Protein AF-A0A2E2NAM2-F1 (afdb_monomer_lite)

Foldseek 3Di:
DDDDDDDDDDDDDDDDDDPPPPPPPPPPPPVCPPPDFPDKDWWKWFWADDADDPDPRQWTKTQTAFDQCAAFPVRHFDADPVRRTGDAGDIDTQNAEDPPEDPVPDDGGFMKTWMKTWDADPVRDIHIYIDDIDTDDPPDDGPNDDPDPPPPPDD

Sequence (155 aa):
MRRFIAMLSFVPLALCVGCEEPAVAVDPASDDAFGEADQAYTVRGRLVQLPTSGGASRSLKIHHEHIPAFVGSDGEVHRNANGVLGMLSMQMAFPLVDPDVDLSTYEVGDKVRFTFEVRWREDGAAEWRVTAMEPLDADVELDFGAPAPAVTPEP

pLDDT: mean 83.38, std 17.99, range [43.53, 98.75]

Secondary structure (DSSP, 8-state):
---------------------------GGGSGGG---SEEEEEEEEEEE---TTSS--SEEEEEPPBTT-B-TTSSBPB-TTS-BSB-SEEEEE-EE-TTS-GGG--TT-EEEEEEEEEE-TTS-EEEEEEEEEE--TT------SPPPP-PPP-

Radius of gyration: 26.39 Å; chains: 1; bounding box: 94×64×33 Å

Structure (mmCIF, N/CA/C/O backbone):
data_AF-A0A2E2NAM2-F1
#
_entry.id   AF-A0A2E2NAM2-F1
#
loop_
_atom_site.group_PDB
_atom_site.id
_atom_site.type_symbol
_atom_site.label_atom_id
_atom_site.label_alt_id
_atom_site.label_comp_id
_atom_site.label_asym_id
_atom_site.label_entity_id
_atom_site.label_seq_id
_atom_site.pdbx_PDB_ins_code
_atom_site.Cartn_x
_atom_site.Cartn_y
_atom_site.Cartn_z
_atom_site.occupancy
_atom_site.B_iso_or_equiv
_atom_site.auth_seq_id
_atom_site.auth_comp_id
_atom_site.auth_asym_id
_atom_site.auth_atom_id
_atom_site.pdbx_PDB_model_num
ATOM 1 N N . MET A 1 1 ? -61.897 -45.599 -7.601 1.00 43.53 1 MET A N 1
ATOM 2 C CA . MET A 1 1 ? -61.901 -45.552 -9.082 1.00 43.53 1 MET A CA 1
ATOM 3 C C . MET A 1 1 ? -62.554 -44.253 -9.534 1.00 43.53 1 MET A C 1
ATOM 5 O O . MET A 1 1 ? -63.710 -44.089 -9.195 1.00 43.53 1 MET A O 1
ATOM 9 N N . ARG A 1 2 ? -61.817 -43.403 -10.280 1.00 53.72 2 ARG A N 1
ATOM 10 C CA . ARG A 1 2 ? -62.255 -42.299 -11.182 1.00 53.72 2 ARG A CA 1
ATOM 11 C C . ARG A 1 2 ? -63.252 -41.267 -10.589 1.00 53.72 2 ARG A C 1
ATOM 13 O O . ARG A 1 2 ? -64.317 -41.619 -10.119 1.00 53.72 2 ARG A O 1
ATOM 20 N N . ARG A 1 3 ? -63.017 -39.957 -10.694 1.00 53.34 3 ARG A N 1
ATOM 21 C CA . ARG A 1 3 ? -63.025 -39.205 -11.962 1.00 53.34 3 ARG A CA 1
ATOM 22 C C . ARG A 1 3 ? -62.324 -37.843 -11.829 1.00 53.34 3 ARG A C 1
ATOM 24 O O . ARG A 1 3 ? -62.499 -37.143 -10.841 1.00 53.34 3 ARG A O 1
ATOM 31 N N . PHE A 1 4 ? -61.588 -37.511 -12.888 1.00 47.91 4 PHE A N 1
ATOM 32 C CA . PHE A 1 4 ? -61.108 -36.186 -13.284 1.00 47.91 4 PHE A CA 1
ATOM 33 C C . PHE A 1 4 ? -62.270 -35.202 -13.497 1.00 47.91 4 PHE A C 1
ATOM 35 O O . PHE A 1 4 ? -63.234 -35.570 -14.169 1.00 47.91 4 PHE A O 1
ATOM 42 N N . ILE A 1 5 ? -62.119 -33.951 -13.050 1.00 60.28 5 ILE A N 1
ATOM 43 C CA . ILE A 1 5 ? -62.783 -32.777 -13.640 1.00 60.28 5 ILE A CA 1
ATOM 44 C C . ILE A 1 5 ? -61.744 -31.653 -13.731 1.00 60.28 5 ILE A C 1
ATOM 46 O O . ILE A 1 5 ? -61.184 -31.225 -12.726 1.00 60.28 5 ILE A O 1
ATOM 50 N N . ALA A 1 6 ? -61.472 -31.229 -14.963 1.00 56.31 6 ALA A N 1
ATOM 51 C CA . ALA A 1 6 ? -60.701 -30.043 -15.298 1.00 56.31 6 ALA A CA 1
ATOM 52 C C . ALA A 1 6 ? -61.565 -28.789 -15.095 1.00 56.31 6 ALA A C 1
ATOM 54 O O . ALA A 1 6 ? -62.731 -28.782 -15.488 1.00 56.31 6 ALA A O 1
ATOM 55 N N . MET A 1 7 ? -60.983 -27.718 -14.557 1.00 59.62 7 MET A N 1
ATOM 56 C CA . MET A 1 7 ? -61.554 -26.375 -14.644 1.00 59.62 7 MET A CA 1
ATOM 57 C C . MET A 1 7 ? -60.483 -25.403 -15.132 1.00 59.62 7 MET A C 1
ATOM 59 O O . MET A 1 7 ? -59.596 -24.984 -14.397 1.00 59.62 7 MET A O 1
ATOM 63 N N . LEU A 1 8 ? -60.596 -25.081 -16.419 1.00 57.78 8 LEU A N 1
ATOM 64 C CA . LEU A 1 8 ? -60.195 -23.807 -16.998 1.00 57.78 8 LEU A CA 1
ATOM 65 C C . LEU A 1 8 ? -61.130 -22.734 -16.423 1.00 57.78 8 LEU A C 1
ATOM 67 O O . LEU A 1 8 ? -62.343 -22.923 -16.521 1.00 57.78 8 LEU A O 1
ATOM 71 N N . SER A 1 9 ? -60.616 -21.609 -15.922 1.00 57.34 9 SER A N 1
ATOM 72 C CA . SER A 1 9 ? -61.241 -20.297 -16.161 1.00 57.34 9 SER A CA 1
ATOM 73 C C . SER A 1 9 ? -60.464 -19.124 -15.567 1.00 57.34 9 SER A C 1
ATOM 75 O O . SER A 1 9 ? -60.279 -19.020 -14.362 1.00 57.34 9 SER A O 1
ATOM 77 N N . PHE A 1 10 ? -60.116 -18.233 -16.494 1.00 52.41 10 PHE A N 1
ATOM 78 C CA . PHE A 1 10 ? -60.370 -16.793 -16.480 1.00 52.41 10 PHE A CA 1
ATOM 79 C C . PHE A 1 10 ? -59.685 -15.899 -15.432 1.00 52.41 10 PHE A C 1
ATOM 81 O O . PHE A 1 10 ? -60.067 -15.805 -14.271 1.00 52.41 10 PHE A O 1
ATOM 88 N N . VAL A 1 11 ? -58.715 -15.151 -15.959 1.00 50.31 11 VAL A N 1
ATOM 89 C CA . VAL A 1 11 ? -58.058 -13.963 -15.405 1.00 50.31 11 VAL A CA 1
ATOM 90 C C . VAL A 1 11 ? -59.041 -12.785 -15.331 1.00 50.31 11 VAL A C 1
ATOM 92 O O . VAL A 1 11 ? -59.768 -12.554 -16.299 1.00 50.31 11 VAL A O 1
ATOM 95 N N . PRO A 1 12 ? -58.969 -11.950 -14.280 1.00 55.78 12 PRO A N 1
ATOM 96 C CA . PRO A 1 12 ? -59.242 -10.530 -14.413 1.00 55.78 12 PRO A CA 1
ATOM 97 C C . PRO A 1 12 ? -57.988 -9.700 -14.110 1.00 55.78 12 PRO A C 1
ATOM 99 O O . PRO A 1 12 ? -57.354 -9.809 -13.063 1.00 55.78 12 PRO A O 1
ATOM 102 N N . LEU A 1 13 ? -57.664 -8.865 -15.091 1.00 61.84 13 LEU A N 1
ATOM 103 C CA . LEU A 1 13 ? -56.673 -7.803 -15.080 1.00 61.84 13 LEU A CA 1
ATOM 104 C C . LEU A 1 13 ? -57.209 -6.650 -14.209 1.00 61.84 13 LEU A C 1
ATOM 106 O O . LEU A 1 13 ? -58.259 -6.093 -14.529 1.00 61.84 13 LEU A O 1
ATOM 110 N N . ALA A 1 14 ? -56.520 -6.294 -13.123 1.00 65.12 14 ALA A N 1
ATOM 111 C CA . ALA A 1 14 ? -56.852 -5.130 -12.299 1.00 65.12 14 ALA A CA 1
ATOM 112 C C . ALA A 1 14 ? -55.672 -4.150 -12.282 1.00 65.12 14 ALA A C 1
ATOM 114 O O . ALA A 1 14 ? -54.622 -4.410 -11.699 1.00 65.12 14 ALA A O 1
ATOM 115 N N . LEU A 1 15 ? -55.879 -3.034 -12.983 1.00 62.34 15 LEU A N 1
ATOM 116 C CA . LEU A 1 15 ? -55.023 -1.856 -13.058 1.00 62.34 15 LEU A CA 1
ATOM 117 C C . LEU A 1 15 ? -55.091 -1.087 -11.730 1.00 62.34 15 LEU A C 1
ATOM 119 O O . LEU A 1 15 ? -56.086 -0.415 -11.464 1.00 62.34 15 LEU A O 1
ATOM 123 N N . CYS A 1 16 ? -54.030 -1.142 -10.927 1.00 58.38 16 CYS A N 1
ATOM 124 C CA . CYS A 1 16 ? -53.788 -0.144 -9.889 1.00 58.38 16 CYS A CA 1
ATOM 125 C C . CYS A 1 16 ? -52.735 0.834 -10.407 1.00 58.38 16 CYS A C 1
ATOM 127 O O . CYS A 1 16 ? -51.553 0.517 -10.495 1.00 58.38 16 CYS A O 1
ATOM 129 N N . VAL A 1 17 ? -53.220 2.016 -10.779 1.00 64.56 17 VAL A N 1
ATOM 130 C CA . VAL A 1 17 ? -52.450 3.235 -11.026 1.00 64.56 17 VAL A CA 1
ATOM 131 C C . VAL A 1 17 ? -51.747 3.608 -9.720 1.00 64.56 17 VAL A C 1
ATOM 133 O O . VAL A 1 17 ? -52.352 4.198 -8.827 1.00 64.56 17 VAL A O 1
ATOM 136 N N . GLY A 1 18 ? -50.492 3.190 -9.579 1.00 54.66 18 GLY A N 1
ATOM 137 C CA . GLY A 1 18 ? -49.579 3.719 -8.574 1.00 54.66 18 GLY A CA 1
ATOM 138 C C . GLY A 1 18 ? -48.931 4.977 -9.131 1.00 54.66 18 GLY A C 1
ATOM 139 O O . GLY A 1 18 ? -48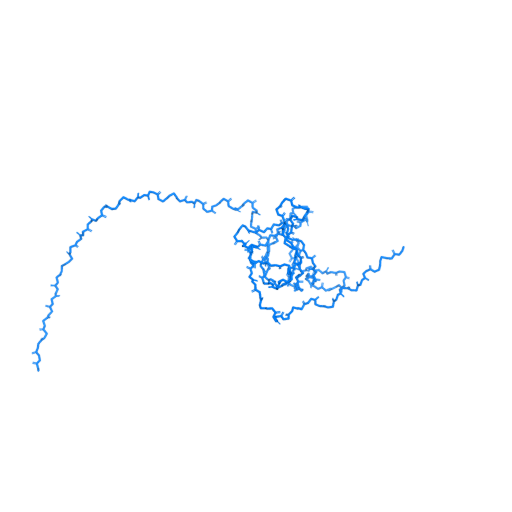.423 4.953 -10.249 1.00 54.66 18 GLY A O 1
ATOM 140 N N . CYS A 1 19 ? -48.981 6.076 -8.378 1.00 54.94 19 CYS A N 1
ATOM 141 C CA . CYS A 1 19 ? -48.136 7.237 -8.624 1.00 54.94 19 CYS A CA 1
ATOM 142 C C . CYS A 1 19 ? -46.677 6.775 -8.624 1.00 54.94 19 CYS A C 1
ATOM 144 O O . CYS A 1 19 ? -46.104 6.511 -7.570 1.00 54.94 19 CYS A O 1
ATOM 146 N N . GLU A 1 20 ? -46.113 6.638 -9.816 1.00 50.28 20 GLU A N 1
ATOM 147 C CA . GLU A 1 20 ? -44.691 6.445 -10.036 1.00 50.28 20 GLU A CA 1
ATOM 148 C C . GLU A 1 20 ? -44.037 7.793 -9.732 1.00 50.28 20 GLU A C 1
ATOM 150 O O . GLU A 1 20 ? -44.074 8.733 -10.527 1.00 50.28 20 GLU A O 1
ATOM 155 N N . GLU A 1 21 ? -43.564 7.937 -8.496 1.00 62.88 21 GLU A N 1
ATOM 156 C CA . GLU A 1 21 ? -42.642 9.003 -8.135 1.00 62.88 21 GLU A CA 1
ATOM 157 C C . GLU A 1 21 ? -41.450 8.861 -9.092 1.00 62.88 21 GLU A C 1
ATOM 159 O O . GLU A 1 21 ? -40.888 7.764 -9.172 1.00 62.88 21 GLU A O 1
ATOM 164 N N . PRO A 1 22 ? -41.113 9.881 -9.902 1.00 56.06 22 PRO A N 1
ATOM 165 C CA . PRO A 1 22 ? -40.001 9.768 -10.824 1.00 56.06 22 PRO A CA 1
ATOM 166 C C . PRO A 1 22 ? -38.754 9.553 -9.978 1.00 56.06 22 PRO A C 1
ATOM 168 O O . PRO A 1 22 ? -38.273 10.475 -9.319 1.00 56.06 22 PRO A O 1
ATOM 171 N N . ALA A 1 23 ? -38.272 8.309 -9.972 1.00 61.53 23 ALA A N 1
ATOM 172 C CA . ALA A 1 23 ? -36.965 7.962 -9.471 1.00 61.53 23 ALA A CA 1
ATOM 173 C C . ALA A 1 23 ? -35.999 8.896 -10.189 1.00 61.53 23 ALA A C 1
ATOM 175 O O . ALA A 1 23 ? -35.783 8.780 -11.397 1.00 61.53 23 ALA A O 1
ATOM 176 N N . VAL A 1 24 ? -35.503 9.887 -9.453 1.00 55.84 24 VAL A N 1
ATOM 177 C CA . VAL A 1 24 ? -34.371 10.691 -9.877 1.00 55.84 24 VAL A CA 1
ATOM 178 C C . VAL A 1 24 ? -33.274 9.663 -10.086 1.00 55.84 24 VAL A C 1
ATOM 180 O O . VAL A 1 24 ? -32.741 9.122 -9.120 1.00 55.84 24 VAL A O 1
ATOM 183 N N . ALA A 1 25 ? -33.051 9.294 -11.347 1.00 58.97 25 ALA A N 1
ATOM 184 C CA . ALA A 1 25 ? -31.937 8.467 -11.743 1.00 58.97 25 ALA A CA 1
ATOM 185 C C . ALA A 1 25 ? -30.706 9.248 -11.303 1.00 58.97 25 ALA A C 1
ATOM 187 O O . ALA A 1 25 ? -30.349 10.264 -11.897 1.00 58.97 25 ALA A O 1
ATOM 188 N N . VAL A 1 26 ? -30.158 8.844 -10.162 1.00 53.75 26 VAL A N 1
ATOM 189 C CA . VAL A 1 26 ? -28.876 9.326 -9.687 1.00 53.75 26 VAL A CA 1
ATOM 190 C C . VAL A 1 26 ? -27.909 8.837 -10.748 1.00 53.75 26 VAL A C 1
ATOM 192 O O . VAL A 1 26 ? -27.713 7.632 -10.883 1.00 53.75 26 VAL A O 1
ATOM 195 N N . ASP A 1 27 ? -27.450 9.753 -11.593 1.00 51.28 27 ASP A N 1
ATOM 196 C CA . ASP A 1 27 ? -26.486 9.473 -12.647 1.00 51.28 27 ASP A CA 1
ATOM 197 C C . ASP A 1 27 ? -25.232 8.910 -11.953 1.00 51.28 27 ASP A C 1
ATOM 199 O O . ASP A 1 27 ? -24.576 9.653 -11.216 1.00 51.28 27 ASP A O 1
ATOM 203 N N . PRO A 1 28 ? -24.893 7.614 -12.103 1.00 54.41 28 PRO A N 1
ATOM 204 C CA . PRO A 1 28 ? -23.754 7.019 -11.400 1.00 54.41 28 PRO A CA 1
ATOM 205 C C . PRO A 1 28 ? -22.399 7.536 -11.922 1.00 54.41 28 PRO A C 1
ATOM 207 O O . PRO A 1 28 ? -21.354 7.080 -11.482 1.00 54.41 28 PRO A O 1
ATOM 210 N N . ALA A 1 29 ? -22.401 8.490 -12.855 1.00 51.44 29 ALA A N 1
ATOM 211 C CA . ALA A 1 29 ? -21.238 8.937 -13.614 1.00 51.44 29 ALA A CA 1
ATOM 212 C C . ALA A 1 29 ? -20.423 10.078 -12.966 1.00 51.44 29 ALA A C 1
ATOM 214 O O . ALA A 1 29 ? -19.603 10.693 -13.644 1.00 51.44 29 ALA A O 1
ATOM 215 N N . SER A 1 30 ? -20.650 10.427 -11.693 1.00 50.47 30 SER A N 1
ATOM 216 C CA . SER A 1 30 ? -19.988 11.597 -11.074 1.00 50.47 30 SER A CA 1
ATOM 217 C C . SER A 1 30 ? -18.766 11.287 -10.192 1.00 50.47 30 SER A C 1
ATOM 219 O O . SER A 1 30 ? -18.155 12.231 -9.695 1.00 50.47 30 SER A O 1
ATOM 221 N N . ASP A 1 31 ? -18.359 10.019 -10.044 1.00 54.41 31 ASP A N 1
ATOM 222 C CA . ASP A 1 31 ? -17.144 9.624 -9.292 1.00 54.41 31 ASP A CA 1
ATOM 223 C C . ASP A 1 31 ? -15.916 9.321 -10.188 1.00 54.41 31 ASP A C 1
ATOM 225 O O . ASP A 1 31 ? -14.813 9.059 -9.705 1.00 54.41 31 ASP A O 1
ATOM 229 N N . ASP A 1 32 ? -16.065 9.447 -11.512 1.00 55.28 32 ASP A N 1
ATOM 230 C CA . ASP A 1 32 ? -15.038 9.158 -12.531 1.00 55.28 32 ASP A CA 1
ATOM 231 C C . ASP A 1 32 ? -14.012 10.291 -12.754 1.00 55.28 32 ASP A C 1
ATOM 233 O O . ASP A 1 32 ? -13.318 10.341 -13.772 1.00 55.28 32 ASP A O 1
ATOM 237 N N . ALA A 1 33 ? -13.850 11.219 -11.805 1.00 62.66 33 ALA A N 1
ATOM 238 C CA . ALA A 1 33 ? -12.876 12.313 -11.941 1.00 62.66 33 ALA A CA 1
ATOM 239 C C . ALA A 1 33 ? -11.408 11.835 -11.990 1.00 62.66 33 ALA A C 1
ATOM 241 O O . ALA A 1 33 ? -10.515 12.620 -12.306 1.00 62.66 33 ALA A O 1
ATOM 242 N N . PHE A 1 34 ? -11.162 10.559 -11.683 1.00 63.56 34 PHE A N 1
ATOM 243 C CA . PHE A 1 34 ? -9.835 9.949 -11.640 1.00 63.56 34 PHE A CA 1
ATOM 244 C C . PHE A 1 34 ? -9.473 9.152 -12.900 1.00 63.56 34 PHE A C 1
ATOM 246 O O . PHE A 1 34 ? -8.339 8.699 -13.010 1.00 63.56 34 PHE A O 1
ATOM 253 N N . GLY A 1 35 ? -10.385 8.994 -13.865 1.00 80.88 35 GLY A N 1
ATOM 254 C CA . GLY A 1 35 ? -10.152 8.149 -15.040 1.00 80.88 35 GLY A CA 1
ATOM 255 C C . GLY A 1 35 ? -9.963 6.662 -14.703 1.00 80.88 35 GLY A C 1
ATOM 256 O O . GLY A 1 35 ? -9.949 6.250 -13.535 1.00 80.88 35 GLY A O 1
ATOM 257 N N . GLU A 1 36 ? -9.818 5.843 -15.744 1.00 88.62 36 GLU A N 1
ATOM 258 C CA . GLU A 1 36 ? -9.587 4.402 -15.604 1.00 88.62 36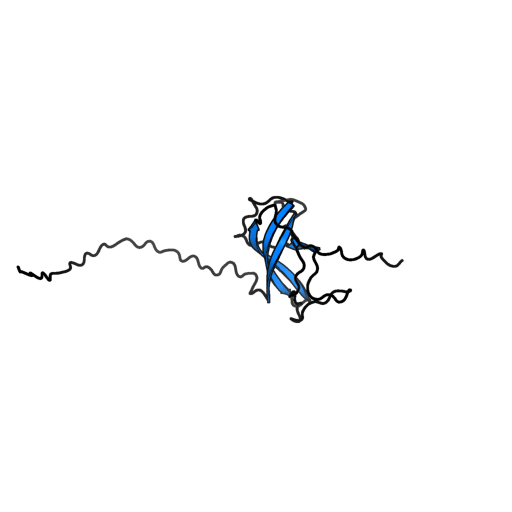 GLU A CA 1
ATOM 259 C C . GLU A 1 36 ? -8.217 4.134 -14.960 1.00 88.62 36 GLU A C 1
ATOM 261 O O . GLU A 1 36 ? -7.253 4.865 -15.191 1.00 88.62 36 GLU A O 1
ATOM 266 N N . ALA A 1 37 ? -8.134 3.113 -14.108 1.00 94.75 37 ALA A N 1
ATOM 267 C CA . ALA A 1 37 ? -6.866 2.698 -13.525 1.00 94.75 37 ALA A CA 1
ATOM 268 C C . ALA A 1 37 ? -6.000 1.983 -14.570 1.00 94.75 37 ALA A C 1
ATOM 270 O O . ALA A 1 37 ? -6.490 1.109 -15.281 1.00 94.75 37 ALA A O 1
ATOM 271 N N . ASP A 1 38 ? -4.699 2.278 -14.603 1.00 96.31 38 ASP A N 1
ATOM 272 C CA . ASP A 1 38 ? -3.761 1.534 -15.449 1.00 96.31 38 ASP A CA 1
ATOM 273 C C . ASP A 1 38 ? -3.513 0.129 -14.898 1.00 96.31 38 ASP A C 1
ATOM 275 O O . ASP A 1 38 ? -3.274 -0.805 -15.661 1.00 96.31 38 ASP A O 1
ATOM 279 N N . GLN A 1 39 ? -3.533 -0.015 -13.566 1.00 97.44 39 GLN A N 1
ATOM 280 C CA . GLN A 1 39 ? -3.395 -1.295 -12.875 1.00 97.44 39 GLN A CA 1
ATOM 281 C C . GLN A 1 39 ? -4.159 -1.338 -11.556 1.00 97.44 39 GLN A C 1
ATOM 283 O O . GLN A 1 39 ? -4.332 -0.319 -10.891 1.00 97.44 39 GLN A O 1
ATOM 288 N N . ALA A 1 40 ? -4.524 -2.546 -11.129 1.00 97.75 40 ALA A N 1
ATOM 289 C CA . ALA A 1 40 ? -5.100 -2.813 -9.817 1.00 97.75 40 ALA A CA 1
ATOM 290 C C . ALA A 1 40 ? -4.427 -4.026 -9.164 1.00 97.75 40 ALA A C 1
ATOM 292 O O . ALA A 1 40 ? -4.200 -5.052 -9.808 1.00 97.75 40 ALA A O 1
ATOM 293 N N . TYR A 1 41 ? -4.130 -3.920 -7.870 1.00 98.06 41 TYR A N 1
ATOM 294 C CA . TYR A 1 41 ? -3.472 -4.974 -7.105 1.00 98.06 41 TYR A CA 1
ATOM 295 C C . TYR A 1 41 ? -4.223 -5.242 -5.810 1.00 98.06 41 TYR A C 1
ATOM 297 O O . TYR A 1 41 ? -4.437 -4.326 -5.020 1.00 98.06 41 TYR A O 1
ATOM 305 N N . THR A 1 42 ? -4.551 -6.509 -5.556 1.00 98.44 42 THR A N 1
ATOM 306 C CA . THR A 1 42 ? -5.032 -6.971 -4.250 1.00 98.44 42 THR A CA 1
ATOM 307 C C . THR A 1 42 ? -3.874 -7.562 -3.463 1.00 98.44 42 THR A C 1
ATOM 309 O O . THR A 1 42 ? -3.244 -8.528 -3.895 1.00 98.44 42 THR A O 1
ATOM 312 N N . VAL A 1 43 ? -3.588 -6.984 -2.301 1.00 98.44 43 VAL A N 1
ATOM 313 C CA . VAL A 1 43 ? -2.405 -7.300 -1.494 1.00 98.44 43 VAL A CA 1
ATOM 314 C C . VAL A 1 43 ? -2.804 -7.369 -0.025 1.00 98.44 43 VAL A C 1
ATOM 316 O O . VAL A 1 43 ? -3.814 -6.803 0.392 1.00 98.44 43 VAL A O 1
ATOM 319 N N . ARG A 1 44 ? -2.025 -8.089 0.780 1.00 98.69 44 ARG A N 1
ATOM 320 C CA . ARG A 1 44 ? -2.161 -8.056 2.236 1.00 98.69 44 ARG A CA 1
ATOM 321 C C . ARG A 1 44 ? -1.172 -7.069 2.830 1.00 98.69 44 ARG A C 1
ATOM 323 O O . ARG A 1 44 ? -0.115 -6.788 2.263 1.00 98.69 44 ARG A O 1
ATOM 330 N N . GLY A 1 45 ? -1.503 -6.549 3.996 1.00 98.38 45 GLY A N 1
ATOM 331 C CA . GLY A 1 45 ? -0.614 -5.663 4.716 1.00 98.38 45 GLY A CA 1
ATOM 332 C C . GLY A 1 45 ? -1.048 -5.435 6.146 1.00 98.38 45 GLY A C 1
ATOM 333 O O . GLY A 1 45 ? -2.022 -6.009 6.629 1.00 98.38 45 GLY A O 1
ATOM 334 N N . ARG A 1 46 ? -0.293 -4.575 6.821 1.00 98.56 46 ARG A N 1
ATOM 335 C CA . ARG A 1 46 ? -0.604 -4.093 8.162 1.00 98.56 46 ARG A CA 1
ATOM 336 C C . ARG A 1 46 ? -0.777 -2.585 8.149 1.00 98.56 46 ARG A C 1
ATOM 338 O O . ARG A 1 46 ? 0.104 -1.879 7.651 1.00 98.56 46 ARG A O 1
ATOM 345 N N . LEU A 1 47 ? -1.861 -2.093 8.737 1.00 98.19 47 LEU A N 1
ATOM 346 C CA . LEU A 1 47 ? -2.094 -0.665 8.909 1.00 98.19 47 LEU A CA 1
ATOM 347 C C . LEU A 1 47 ? -1.034 -0.065 9.831 1.00 98.19 47 LEU A C 1
ATOM 349 O O . LEU A 1 47 ? -0.819 -0.522 10.951 1.00 98.19 47 LEU A O 1
ATOM 353 N N . VAL A 1 48 ? -0.345 0.960 9.342 1.00 97.94 48 VAL A N 1
ATOM 354 C CA . VAL A 1 48 ? 0.697 1.682 10.088 1.00 97.94 48 VAL A CA 1
ATOM 355 C C . VAL A 1 48 ? 0.206 3.063 10.503 1.00 97.94 48 VAL A C 1
ATOM 357 O O . VAL A 1 48 ? 0.627 3.587 11.531 1.00 97.94 48 VAL A O 1
ATOM 360 N N . GLN A 1 49 ? -0.681 3.666 9.713 1.00 96.69 49 GLN A N 1
ATOM 361 C CA . GLN A 1 49 ? -1.231 4.986 9.991 1.00 96.69 49 GLN A CA 1
ATOM 362 C C . GLN A 1 49 ? -2.596 5.141 9.324 1.00 96.69 49 GLN A C 1
ATOM 364 O O . GLN A 1 49 ? -2.712 4.884 8.127 1.00 96.69 49 GLN A O 1
ATOM 369 N N . LEU A 1 50 ? -3.585 5.638 10.064 1.00 96.06 50 LEU A N 1
ATOM 370 C CA . LEU A 1 50 ? -4.869 6.070 9.510 1.00 96.06 50 LEU A CA 1
ATOM 371 C C . LEU A 1 50 ? -4.832 7.571 9.152 1.00 96.06 50 LEU A C 1
ATOM 373 O O . LEU A 1 50 ? -4.122 8.338 9.816 1.00 96.06 50 LEU A O 1
ATOM 377 N N . PRO A 1 51 ? -5.576 8.018 8.123 1.00 93.50 51 PRO A N 1
ATOM 378 C CA . PRO A 1 51 ? -5.775 9.437 7.851 1.00 93.50 51 PRO A CA 1
ATOM 379 C C . PRO A 1 51 ? -6.426 10.134 9.050 1.00 93.50 51 PRO A C 1
ATOM 381 O O . PRO A 1 51 ? -7.375 9.626 9.641 1.00 93.50 51 PRO A O 1
ATOM 384 N N . THR A 1 52 ? -5.944 11.327 9.395 1.00 87.38 52 THR A N 1
ATOM 385 C CA . THR A 1 52 ? -6.539 12.149 10.460 1.00 87.38 52 THR A CA 1
ATOM 386 C C . THR A 1 52 ? -7.232 13.363 9.856 1.00 87.38 52 THR A C 1
ATOM 388 O O . THR A 1 52 ? -6.608 14.130 9.119 1.00 87.38 52 THR A O 1
ATOM 391 N N . SER A 1 53 ? -8.511 13.572 10.183 1.00 75.50 53 SER A N 1
ATOM 392 C CA . SER A 1 53 ? -9.217 14.796 9.788 1.00 75.50 53 SER A CA 1
ATOM 393 C C . SER A 1 53 ? -8.563 16.006 10.464 1.00 75.50 53 SER A C 1
ATOM 395 O O . SER A 1 53 ? -8.432 16.048 11.686 1.00 75.50 53 SER A O 1
ATOM 397 N N . GLY A 1 54 ? -8.082 16.967 9.670 1.00 64.56 54 GLY A N 1
ATOM 398 C CA . GLY A 1 54 ? -7.456 18.199 10.170 1.00 64.56 54 GLY A CA 1
ATOM 399 C C . GLY A 1 54 ? -6.045 18.059 10.766 1.00 64.56 54 GLY A C 1
ATOM 400 O O . GLY A 1 54 ? -5.489 19.062 11.210 1.00 64.56 54 GLY A O 1
ATOM 401 N N . GLY A 1 55 ? -5.445 16.861 10.772 1.00 59.91 55 GLY A N 1
ATOM 402 C CA . GLY A 1 55 ? -4.092 16.622 11.287 1.00 59.91 55 GLY A CA 1
ATOM 403 C C . GLY A 1 55 ? -2.977 16.755 10.239 1.00 59.91 55 GLY A C 1
ATOM 404 O O . GLY A 1 55 ? -3.215 17.022 9.060 1.00 59.91 55 GLY A O 1
ATOM 405 N N . ALA A 1 56 ? -1.728 16.549 10.677 1.00 60.62 56 ALA A N 1
ATOM 406 C CA . ALA A 1 56 ? -0.550 16.560 9.799 1.00 60.62 56 ALA A CA 1
ATOM 407 C C . ALA A 1 56 ? -0.505 15.346 8.848 1.00 60.62 56 ALA A C 1
ATOM 409 O O . ALA A 1 56 ? 0.033 15.437 7.746 1.00 60.62 56 ALA A O 1
ATOM 410 N N . SER A 1 57 ? -1.098 14.220 9.259 1.00 72.12 57 SER A N 1
ATOM 411 C CA . SER A 1 57 ? -1.159 12.986 8.475 1.00 72.12 57 SER A CA 1
ATOM 412 C C . SER A 1 57 ? -2.460 12.906 7.685 1.00 72.12 57 SER A C 1
ATOM 414 O O . SER A 1 57 ? -3.512 12.564 8.227 1.00 72.12 57 SER A O 1
ATOM 416 N N . ARG A 1 58 ? -2.369 13.213 6.388 1.00 86.88 58 ARG A N 1
ATOM 417 C CA . ARG A 1 58 ? -3.498 13.174 5.441 1.00 86.88 58 ARG A CA 1
ATOM 418 C C . ARG A 1 58 ? -3.605 11.875 4.644 1.00 86.88 58 ARG A C 1
ATOM 420 O O . ARG A 1 58 ? -4.539 11.723 3.875 1.00 86.88 58 ARG A O 1
ATOM 427 N N . SER A 1 59 ? -2.654 10.960 4.812 1.00 92.56 59 SER A N 1
ATOM 428 C CA . SER A 1 59 ? -2.565 9.738 4.011 1.00 92.56 59 SER A CA 1
ATOM 429 C C . SER A 1 59 ? -2.649 8.499 4.890 1.00 92.56 59 SER A C 1
ATOM 431 O O . SER A 1 59 ? -2.072 8.462 5.986 1.00 92.56 59 SER A O 1
ATOM 433 N N . LEU A 1 60 ? -3.326 7.481 4.369 1.00 96.44 60 LEU A N 1
ATOM 434 C CA . LEU A 1 60 ? -3.314 6.119 4.883 1.00 96.44 60 LEU A CA 1
ATOM 435 C C . LEU A 1 60 ? -1.910 5.543 4.656 1.00 96.44 60 LEU A C 1
ATOM 437 O O . LEU A 1 60 ? -1.320 5.775 3.602 1.00 96.44 60 LEU A O 1
ATOM 441 N N . LYS A 1 61 ? -1.333 4.825 5.622 1.00 97.81 61 LYS A N 1
ATOM 442 C CA . LYS A 1 61 ? -0.070 4.097 5.414 1.00 97.81 61 LYS A CA 1
ATOM 443 C C . LYS A 1 61 ? -0.234 2.633 5.757 1.00 97.81 61 LYS A C 1
ATOM 445 O O . LYS A 1 61 ? -0.672 2.304 6.861 1.00 97.81 61 LYS A O 1
ATOM 450 N N . ILE A 1 62 ? 0.189 1.772 4.840 1.00 98.31 62 ILE A N 1
ATOM 451 C CA . ILE A 1 62 ? 0.132 0.317 4.984 1.00 98.31 62 ILE A CA 1
ATOM 452 C C . ILE A 1 62 ? 1.534 -0.242 4.735 1.00 98.31 62 ILE A C 1
ATOM 454 O O . ILE A 1 62 ? 2.189 0.129 3.762 1.00 98.31 62 ILE A O 1
ATOM 458 N N . HIS A 1 63 ? 2.005 -1.128 5.617 1.00 98.12 63 HIS A N 1
ATOM 459 C CA . HIS A 1 63 ? 3.134 -2.007 5.317 1.00 98.12 63 HIS A CA 1
ATOM 460 C C . HIS A 1 63 ? 2.584 -3.187 4.527 1.00 98.12 63 HIS A C 1
ATOM 462 O O . HIS A 1 63 ? 1.944 -4.056 5.116 1.00 98.12 63 HIS A O 1
ATOM 468 N N . HIS A 1 64 ? 2.741 -3.171 3.209 1.00 98.25 64 HIS A N 1
ATOM 469 C CA . HIS A 1 64 ? 2.227 -4.230 2.345 1.00 98.25 64 HIS A CA 1
ATOM 470 C C . HIS A 1 64 ? 3.270 -5.336 2.164 1.00 98.25 64 HIS A C 1
ATOM 472 O O . HIS A 1 64 ? 4.463 -5.071 2.287 1.00 98.25 64 HIS A O 1
ATOM 478 N N . GLU A 1 65 ? 2.825 -6.555 1.864 1.00 97.75 65 GLU A N 1
ATOM 479 C CA . GLU A 1 65 ? 3.700 -7.673 1.480 1.00 97.75 65 GLU A CA 1
ATOM 480 C C . GLU A 1 65 ? 4.368 -7.434 0.115 1.00 97.75 65 GLU A C 1
ATOM 482 O O . GLU A 1 65 ? 4.018 -6.504 -0.610 1.00 97.75 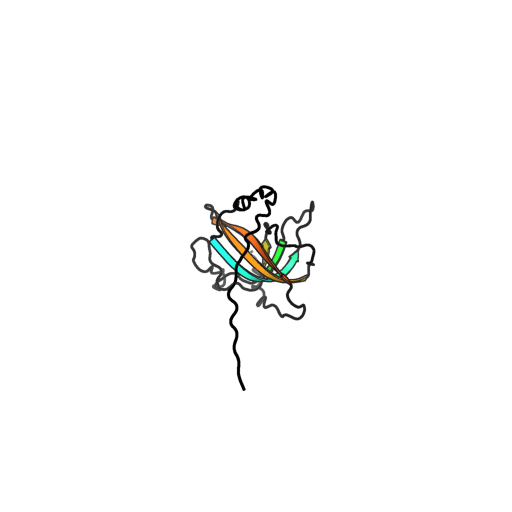65 GLU A O 1
ATOM 487 N N . HIS A 1 66 ? 5.328 -8.278 -0.275 1.00 96.31 66 HIS A N 1
ATOM 488 C CA . HIS A 1 66 ? 5.901 -8.233 -1.628 1.00 96.31 66 HIS A CA 1
ATOM 489 C C . HIS A 1 66 ? 4.807 -8.383 -2.700 1.00 96.31 66 HIS A C 1
ATOM 491 O O . HIS A 1 66 ? 3.922 -9.228 -2.584 1.00 96.31 66 HIS A O 1
ATOM 497 N N . ILE A 1 67 ? 4.887 -7.570 -3.758 1.00 97.06 67 ILE A N 1
ATOM 498 C CA . ILE A 1 67 ? 3.968 -7.583 -4.905 1.00 97.06 67 ILE A CA 1
ATOM 499 C C . ILE A 1 67 ? 4.774 -7.988 -6.146 1.00 97.06 67 ILE A C 1
ATOM 501 O O . ILE A 1 67 ? 5.323 -7.118 -6.827 1.00 97.06 67 ILE A O 1
ATOM 505 N N . PRO A 1 68 ? 4.884 -9.293 -6.468 1.00 96.25 68 PRO A N 1
ATOM 506 C CA . PRO A 1 68 ? 5.784 -9.784 -7.517 1.00 96.25 68 PRO A CA 1
ATOM 507 C C . PRO A 1 68 ? 5.415 -9.309 -8.925 1.00 96.25 68 PRO A C 1
ATOM 509 O O . PRO A 1 68 ? 6.280 -9.211 -9.790 1.00 96.25 68 PRO A O 1
ATOM 512 N N . ALA A 1 69 ? 4.130 -9.034 -9.148 1.00 96.25 69 ALA A N 1
ATOM 513 C CA . ALA A 1 69 ? 3.575 -8.642 -10.440 1.00 96.25 69 ALA A CA 1
ATOM 514 C C . ALA A 1 69 ? 3.493 -7.120 -10.628 1.00 96.25 69 ALA A C 1
ATOM 516 O O . ALA A 1 69 ? 2.857 -6.664 -11.571 1.00 96.25 69 ALA A O 1
ATOM 517 N N . PHE A 1 70 ? 4.088 -6.332 -9.727 1.00 97.06 70 PHE A N 1
ATOM 518 C CA . PHE A 1 70 ? 4.035 -4.879 -9.829 1.00 97.06 70 PHE A CA 1
ATOM 519 C C . PHE A 1 70 ? 4.769 -4.393 -11.085 1.00 97.06 70 PHE A C 1
ATOM 521 O O . PHE A 1 70 ? 5.976 -4.614 -11.220 1.00 97.06 70 PHE A O 1
ATOM 528 N N . VAL A 1 71 ? 4.044 -3.730 -11.985 1.00 96.38 71 VAL A N 1
ATOM 529 C CA . VAL A 1 71 ? 4.598 -3.129 -13.205 1.00 96.38 71 VAL A CA 1
ATOM 530 C C . VAL A 1 71 ? 4.815 -1.626 -13.055 1.00 96.38 71 VAL A C 1
ATOM 532 O O . VAL A 1 71 ? 4.157 -0.995 -12.233 1.00 96.38 71 VAL A O 1
ATOM 535 N N . GLY A 1 72 ? 5.744 -1.066 -13.831 1.00 94.56 72 GLY A N 1
ATOM 536 C CA . GLY A 1 72 ? 5.946 0.376 -13.975 1.00 94.56 72 GLY A CA 1
ATOM 537 C C . GLY A 1 72 ? 5.005 1.016 -15.002 1.00 94.56 72 GLY A C 1
ATOM 538 O O . GLY A 1 72 ? 4.130 0.357 -15.565 1.00 94.56 72 GLY A O 1
ATOM 539 N N . SER A 1 73 ? 5.213 2.308 -15.271 1.00 95.00 73 SER A N 1
ATOM 540 C CA . SER A 1 73 ? 4.466 3.067 -16.289 1.00 95.00 73 SER A CA 1
ATOM 541 C C . SER A 1 73 ? 4.736 2.619 -17.728 1.00 95.00 73 SER A C 1
ATOM 543 O O . SER A 1 73 ? 3.954 2.912 -18.625 1.00 95.00 73 SER A O 1
ATOM 545 N N . ASP A 1 74 ? 5.825 1.889 -17.955 1.00 94.56 74 ASP A N 1
ATOM 546 C CA . ASP A 1 74 ? 6.158 1.225 -19.218 1.00 94.56 74 ASP A CA 1
ATOM 547 C C . ASP A 1 74 ? 5.422 -0.114 -19.410 1.00 94.56 74 ASP A C 1
ATOM 549 O O . ASP A 1 74 ? 5.516 -0.726 -20.475 1.00 94.56 74 ASP A O 1
ATOM 553 N N . GLY A 1 75 ? 4.686 -0.573 -18.392 1.00 94.88 75 GLY A N 1
ATOM 554 C CA . GLY A 1 75 ? 4.021 -1.872 -18.375 1.00 94.88 75 GLY A CA 1
ATOM 555 C C . GLY A 1 75 ? 4.959 -3.053 -18.111 1.00 94.88 75 GLY A C 1
ATOM 556 O O . GLY A 1 75 ? 4.490 -4.192 -18.067 1.00 94.88 75 GLY A O 1
ATOM 557 N N . GLU A 1 76 ? 6.260 -2.824 -17.900 1.00 96.94 76 GLU A N 1
ATOM 558 C CA . GLU A 1 76 ? 7.206 -3.877 -17.536 1.00 96.94 76 GLU A CA 1
ATOM 559 C C . GLU A 1 76 ? 7.204 -4.115 -16.024 1.00 96.94 76 GLU A C 1
ATOM 561 O O . GLU A 1 76 ? 7.005 -3.204 -15.220 1.00 96.94 76 GLU A O 1
ATOM 566 N N . VAL A 1 77 ? 7.449 -5.361 -15.605 1.00 96.69 77 VAL A N 1
ATOM 567 C CA . VAL A 1 77 ? 7.571 -5.685 -14.177 1.00 96.69 77 VAL A CA 1
ATOM 568 C C . VAL A 1 77 ? 8.755 -4.922 -13.592 1.00 96.69 77 VAL A C 1
ATOM 570 O O . VAL A 1 77 ? 9.894 -5.094 -14.033 1.00 96.69 77 VAL A O 1
ATOM 573 N N . HIS A 1 78 ? 8.486 -4.119 -12.562 1.00 93.88 78 HIS A N 1
ATOM 574 C CA . HIS A 1 78 ? 9.501 -3.307 -11.908 1.00 93.88 78 HIS A CA 1
ATOM 575 C C . HIS A 1 78 ? 10.641 -4.193 -11.402 1.00 93.88 78 HIS A C 1
ATOM 577 O O . HIS A 1 78 ? 10.412 -5.258 -10.831 1.00 93.88 78 HIS A O 1
ATOM 583 N N . ARG A 1 79 ? 11.886 -3.753 -11.581 1.00 94.25 79 ARG A N 1
ATOM 584 C CA . ARG A 1 79 ? 13.062 -4.411 -11.013 1.00 94.25 79 ARG A CA 1
ATOM 585 C C . ARG A 1 79 ? 13.753 -3.441 -10.074 1.00 94.25 79 ARG A C 1
ATOM 587 O O . ARG A 1 79 ? 14.205 -2.382 -10.496 1.00 94.25 79 ARG A O 1
ATOM 594 N N . ASN A 1 80 ? 13.870 -3.823 -8.809 1.00 87.31 80 ASN A N 1
ATOM 595 C CA . ASN A 1 80 ? 14.552 -2.987 -7.828 1.00 87.31 80 ASN A CA 1
ATOM 596 C C . ASN A 1 80 ? 16.087 -3.045 -7.971 1.00 87.31 80 ASN A C 1
ATOM 598 O O . ASN A 1 80 ? 16.635 -3.833 -8.744 1.00 87.31 80 ASN A O 1
ATOM 602 N N . ALA A 1 81 ? 16.792 -2.251 -7.158 1.00 87.50 81 ALA A N 1
ATOM 603 C CA . ALA A 1 81 ? 18.258 -2.168 -7.161 1.00 87.50 81 ALA A CA 1
ATOM 604 C C . ALA A 1 81 ? 18.978 -3.503 -6.869 1.00 87.50 81 ALA A C 1
ATOM 606 O O . ALA A 1 81 ? 20.106 -3.700 -7.312 1.00 87.50 81 ALA A O 1
ATOM 607 N N . ASN A 1 82 ? 18.325 -4.436 -6.170 1.00 85.62 82 ASN A N 1
ATOM 608 C CA . ASN A 1 82 ? 18.857 -5.769 -5.870 1.00 85.62 82 ASN A CA 1
ATOM 609 C C . ASN A 1 82 ? 18.490 -6.807 -6.946 1.00 85.62 82 ASN A C 1
ATOM 611 O O . ASN A 1 82 ? 18.732 -8.000 -6.772 1.00 85.62 82 ASN A O 1
ATOM 615 N N . GLY A 1 83 ? 17.867 -6.379 -8.047 1.00 91.31 83 GLY A N 1
ATOM 616 C CA . GLY A 1 83 ? 17.458 -7.250 -9.139 1.00 91.31 83 GLY A CA 1
ATOM 617 C C . GLY A 1 83 ? 16.199 -8.075 -8.864 1.00 91.31 83 GLY A C 1
ATOM 618 O O . GLY A 1 83 ? 15.863 -8.916 -9.697 1.00 91.31 83 GLY A O 1
ATOM 619 N N . VAL A 1 84 ? 15.493 -7.850 -7.752 1.00 91.62 84 VAL A N 1
ATOM 620 C CA . VAL A 1 84 ? 14.231 -8.545 -7.450 1.00 91.62 84 VAL A CA 1
ATOM 621 C C . VAL A 1 84 ? 13.094 -7.885 -8.227 1.00 91.62 84 VAL A C 1
ATOM 623 O O . VAL A 1 84 ? 13.016 -6.658 -8.305 1.00 91.62 84 VAL A O 1
ATOM 626 N N . LEU A 1 85 ? 12.242 -8.719 -8.820 1.00 95.00 85 LEU A N 1
ATOM 627 C CA . LEU A 1 85 ? 11.080 -8.298 -9.597 1.00 95.00 85 LEU A CA 1
ATOM 628 C C . LEU A 1 85 ? 9.903 -7.902 -8.695 1.00 95.00 85 LEU A C 1
ATOM 630 O O . LEU A 1 85 ? 9.723 -8.454 -7.606 1.00 95.00 85 LEU A O 1
ATOM 634 N N . GLY A 1 86 ? 9.086 -6.979 -9.184 1.00 95.44 86 GLY A N 1
ATOM 635 C CA . GLY A 1 86 ? 7.940 -6.424 -8.491 1.00 95.44 86 GLY A CA 1
ATOM 636 C C . GLY A 1 86 ? 8.322 -5.375 -7.447 1.00 95.44 86 GLY A C 1
ATOM 637 O O . GLY A 1 86 ? 9.406 -4.791 -7.466 1.00 95.44 86 GLY A O 1
ATOM 638 N N . MET A 1 87 ? 7.417 -5.145 -6.502 1.00 94.69 87 MET A N 1
ATOM 639 C CA . MET A 1 87 ? 7.564 -4.135 -5.459 1.00 94.69 87 MET A CA 1
ATOM 640 C C . MET A 1 87 ? 7.737 -4.800 -4.101 1.00 94.69 87 MET A C 1
ATOM 642 O O . MET A 1 87 ? 6.829 -5.482 -3.627 1.00 94.69 87 MET A O 1
ATOM 646 N N . LEU A 1 88 ? 8.918 -4.640 -3.494 1.00 95.00 88 LEU A N 1
ATOM 647 C CA . LEU A 1 88 ? 9.239 -5.233 -2.191 1.00 95.00 88 LEU A CA 1
ATOM 648 C C . LEU A 1 88 ? 8.265 -4.789 -1.104 1.00 95.00 88 LEU A C 1
ATOM 650 O O . LEU A 1 88 ? 7.676 -3.715 -1.186 1.00 95.00 88 LEU A O 1
ATOM 654 N N . SER A 1 89 ? 8.172 -5.606 -0.058 1.00 95.69 89 SER A N 1
ATOM 655 C CA . SER A 1 89 ? 7.472 -5.244 1.166 1.00 95.69 89 SER A CA 1
ATOM 656 C C . SER A 1 89 ? 8.011 -3.931 1.731 1.00 95.69 89 SER A C 1
ATOM 658 O O . SER A 1 89 ? 9.206 -3.814 2.016 1.00 95.69 89 SER A O 1
ATOM 660 N N . MET A 1 90 ? 7.138 -2.941 1.897 1.00 95.25 90 MET A N 1
ATOM 661 C CA . MET A 1 90 ? 7.502 -1.640 2.455 1.00 95.25 90 MET A CA 1
ATOM 662 C C . MET A 1 90 ? 6.286 -0.891 3.002 1.00 95.25 90 MET A C 1
ATOM 664 O O . MET A 1 90 ? 5.137 -1.228 2.722 1.00 95.25 90 MET A O 1
ATOM 668 N N . GLN A 1 91 ? 6.543 0.142 3.808 1.00 97.31 91 GLN A N 1
ATOM 669 C CA . GLN A 1 91 ? 5.508 1.078 4.237 1.00 97.31 91 GLN A CA 1
ATOM 670 C C . GLN A 1 91 ? 5.239 2.078 3.118 1.00 97.31 91 GLN A C 1
ATOM 672 O O . GLN A 1 91 ? 6.070 2.944 2.845 1.00 97.31 91 GLN A O 1
ATOM 677 N N . MET A 1 92 ? 4.070 1.975 2.499 1.00 96.81 92 MET A N 1
ATOM 678 C CA . MET A 1 92 ? 3.637 2.876 1.440 1.00 96.81 92 MET A CA 1
ATOM 679 C C . MET A 1 92 ? 2.538 3.806 1.953 1.00 96.81 92 MET A C 1
ATOM 681 O O . MET A 1 92 ? 1.675 3.396 2.732 1.00 96.81 92 MET A O 1
ATOM 685 N N . ALA A 1 93 ? 2.586 5.067 1.521 1.00 96.75 93 ALA A N 1
ATOM 686 C CA . ALA A 1 93 ? 1.508 6.021 1.733 1.00 96.75 93 ALA A CA 1
ATOM 687 C C . ALA A 1 93 ? 0.518 5.966 0.564 1.00 96.75 93 ALA A C 1
ATOM 689 O O . ALA A 1 93 ? 0.911 6.119 -0.588 1.00 96.75 93 ALA A O 1
ATOM 690 N N . PHE A 1 94 ? -0.759 5.822 0.894 1.00 96.56 94 PHE A N 1
ATOM 691 C CA . PHE A 1 94 ? -1.892 5.906 -0.014 1.00 96.56 94 PHE A CA 1
ATOM 692 C C . PHE A 1 94 ? -2.603 7.236 0.262 1.00 96.56 94 PHE A C 1
ATOM 694 O O . PHE A 1 94 ? -3.287 7.379 1.283 1.00 96.56 94 PHE A O 1
ATOM 701 N N . PRO A 1 95 ? -2.358 8.268 -0.565 1.00 93.62 95 PRO A N 1
ATOM 702 C CA . PRO A 1 95 ? -2.926 9.593 -0.346 1.00 93.62 95 PRO A CA 1
ATOM 703 C C . PRO A 1 95 ? -4.427 9.641 -0.630 1.00 93.62 95 PRO A C 1
ATOM 705 O O . PRO A 1 95 ? -5.098 10.518 -0.092 1.00 93.62 95 PRO A O 1
ATOM 708 N N . LEU A 1 96 ? -4.936 8.712 -1.442 1.00 93.69 96 LEU A N 1
ATOM 709 C CA . LEU A 1 96 ? -6.336 8.621 -1.821 1.00 93.69 96 LEU A CA 1
ATOM 710 C C . LEU A 1 96 ? -6.924 7.301 -1.326 1.00 93.69 96 LEU A C 1
ATOM 712 O O . LEU A 1 96 ? -6.322 6.232 -1.465 1.00 93.69 96 LEU A O 1
ATOM 716 N N . VAL A 1 97 ? -8.116 7.394 -0.756 1.00 94.75 97 VAL A N 1
ATOM 717 C CA . VAL A 1 97 ? -8.935 6.260 -0.339 1.00 94.75 97 VAL A CA 1
ATOM 718 C C . VAL A 1 97 ? -10.320 6.511 -0.904 1.00 94.75 97 VAL A C 1
ATOM 720 O O . VAL A 1 97 ? -10.815 7.636 -0.842 1.00 94.75 97 VAL A O 1
ATOM 723 N N . ASP A 1 98 ? -10.891 5.481 -1.503 1.00 93.44 98 ASP A N 1
ATOM 724 C CA . ASP A 1 98 ? -12.238 5.517 -2.038 1.00 93.44 98 ASP A CA 1
ATOM 725 C C . ASP A 1 98 ? -13.262 5.834 -0.933 1.00 93.44 98 ASP A C 1
ATOM 727 O O . ASP A 1 98 ? -13.122 5.308 0.177 1.00 93.44 98 ASP A O 1
ATOM 731 N N . PRO A 1 99 ? -14.258 6.705 -1.186 1.00 90.62 99 PRO A N 1
ATOM 732 C CA . PRO A 1 99 ? -15.269 7.053 -0.189 1.00 90.62 99 PRO A CA 1
ATOM 733 C C . PRO A 1 99 ? -16.064 5.849 0.336 1.00 90.62 99 PRO A C 1
ATOM 735 O O . PRO A 1 99 ? -16.542 5.913 1.469 1.00 90.62 99 PRO A O 1
ATOM 738 N N . ASP A 1 100 ? -16.168 4.760 -0.433 1.00 91.94 100 ASP A N 1
ATOM 739 C CA . ASP A 1 100 ? -16.881 3.546 -0.022 1.00 91.94 100 ASP A CA 1
ATOM 740 C C . ASP A 1 100 ? -16.059 2.655 0.930 1.00 91.94 100 ASP A C 1
ATOM 742 O O . ASP A 1 100 ? -16.585 1.711 1.528 1.00 91.94 100 ASP A O 1
ATOM 746 N N . VAL A 1 101 ? -14.769 2.951 1.123 1.00 95.12 101 VAL A N 1
ATOM 747 C CA . VAL A 1 101 ? -13.917 2.245 2.085 1.00 95.12 101 VAL A CA 1
ATOM 748 C C . VAL A 1 101 ? -14.076 2.873 3.472 1.00 95.12 101 VAL A C 1
ATOM 750 O O . VAL A 1 101 ? -13.454 3.884 3.804 1.00 95.12 101 VAL A O 1
ATOM 753 N N . ASP A 1 102 ? -14.884 2.236 4.322 1.00 95.19 102 ASP A N 1
ATOM 754 C CA . ASP A 1 102 ? -15.088 2.666 5.708 1.00 95.19 102 ASP A CA 1
ATOM 755 C C . ASP A 1 102 ? -13.841 2.417 6.571 1.00 95.19 102 ASP A C 1
ATOM 757 O O . ASP A 1 102 ? -13.553 1.298 6.988 1.00 95.19 102 ASP A O 1
ATOM 761 N N . LEU A 1 103 ? -13.096 3.481 6.875 1.00 95.75 103 LEU A N 1
ATOM 762 C CA . LEU A 1 103 ? -11.908 3.417 7.731 1.00 95.75 103 LEU A CA 1
ATOM 763 C C . LEU A 1 103 ? -12.221 3.439 9.234 1.00 95.75 103 LEU A C 1
ATOM 765 O O . LEU A 1 103 ? -11.308 3.254 10.039 1.00 95.75 103 LEU A O 1
ATOM 769 N N . SER A 1 104 ? -13.469 3.696 9.637 1.00 94.69 104 SER A N 1
ATOM 770 C CA . SER A 1 104 ? -13.828 3.900 11.048 1.00 94.69 104 SER A CA 1
ATOM 771 C C . SER A 1 104 ? -13.773 2.623 11.890 1.00 94.69 104 SER A C 1
ATOM 773 O O . SER A 1 104 ? -13.692 2.697 13.116 1.00 94.69 104 SER A O 1
ATOM 775 N N . THR A 1 105 ? -13.776 1.460 11.237 1.00 94.56 105 THR A N 1
ATOM 776 C CA . THR A 1 105 ? -13.715 0.140 11.876 1.00 94.56 105 THR A CA 1
ATOM 777 C C . THR A 1 105 ? -12.297 -0.394 12.050 1.00 94.56 105 THR A C 1
ATOM 779 O O . THR A 1 105 ? -12.138 -1.508 12.539 1.00 94.56 105 THR A O 1
ATOM 782 N N . TYR A 1 106 ? -11.285 0.350 11.602 1.00 96.81 106 TYR A N 1
ATOM 783 C CA . TYR A 1 106 ? -9.895 -0.091 11.596 1.00 96.81 106 TYR A CA 1
ATOM 784 C C . TYR A 1 106 ? -9.061 0.654 12.633 1.00 96.81 106 TYR A C 1
ATOM 786 O O . TYR A 1 106 ? -9.292 1.827 12.930 1.00 96.81 106 TYR A O 1
ATOM 794 N N . GLU A 1 107 ? -8.016 -0.010 13.110 1.00 97.25 107 GLU A N 1
ATOM 795 C CA . GLU A 1 107 ? -7.020 0.535 14.020 1.00 97.25 107 GLU A CA 1
ATOM 796 C C . GLU A 1 107 ? -5.598 0.344 13.468 1.00 97.25 107 GLU A C 1
ATOM 798 O O . GLU A 1 107 ? -5.306 -0.491 12.605 1.00 97.25 107 GLU A O 1
ATOM 803 N N . VAL A 1 108 ? -4.657 1.155 13.959 1.00 97.62 108 VAL A N 1
ATOM 804 C CA . VAL A 1 108 ? -3.239 0.962 13.631 1.00 97.62 108 VAL A CA 1
ATOM 805 C C . VAL A 1 108 ? -2.774 -0.376 14.201 1.00 97.62 108 VAL A C 1
ATOM 807 O O . VAL A 1 108 ? -2.897 -0.627 15.395 1.00 97.62 108 VAL A O 1
ATOM 810 N N . GLY A 1 109 ? -2.159 -1.200 13.355 1.00 97.81 109 GLY A N 1
ATOM 811 C CA . GLY A 1 109 ? -1.719 -2.551 13.693 1.00 97.81 109 GLY A CA 1
ATOM 812 C C . GLY A 1 109 ? -2.586 -3.649 13.083 1.00 97.81 109 GLY A C 1
ATOM 813 O O . GLY A 1 109 ? -2.092 -4.774 12.968 1.00 97.81 109 GLY A O 1
ATOM 814 N N . ASP A 1 110 ? -3.797 -3.325 12.623 1.00 98.50 110 ASP A N 1
ATOM 815 C CA . ASP A 1 110 ? -4.684 -4.290 11.978 1.00 98.50 110 ASP A CA 1
ATOM 816 C C . ASP A 1 110 ? -4.067 -4.866 10.709 1.00 98.50 110 ASP A C 1
ATOM 818 O O . ASP A 1 110 ? -3.386 -4.180 9.935 1.00 98.50 110 ASP A O 1
ATOM 822 N N . LYS A 1 111 ? -4.323 -6.156 10.496 1.00 98.69 111 LYS A N 1
ATOM 823 C CA . LYS A 1 111 ? -3.978 -6.858 9.264 1.00 98.69 111 LYS A CA 1
ATOM 824 C C . LYS A 1 111 ? -5.146 -6.718 8.309 1.00 98.69 111 LYS A C 1
ATOM 826 O O . LYS A 1 111 ? -6.290 -6.944 8.689 1.00 98.69 111 LYS A O 1
ATOM 831 N N . VAL A 1 112 ? -4.850 -6.357 7.072 1.00 98.69 112 VAL A N 1
ATOM 832 C CA . VAL A 1 112 ? -5.866 -6.076 6.061 1.00 98.69 112 VAL A CA 1
ATOM 833 C C . VAL A 1 112 ? -5.510 -6.752 4.750 1.00 98.69 112 VAL A C 1
ATOM 835 O O . VAL A 1 112 ? -4.330 -6.877 4.405 1.00 98.69 112 VAL A O 1
ATOM 838 N N . ARG A 1 113 ? -6.529 -7.169 4.002 1.00 98.62 113 ARG A N 1
ATOM 839 C CA . ARG A 1 113 ? -6.431 -7.360 2.556 1.00 98.62 113 ARG A CA 1
ATOM 840 C C . A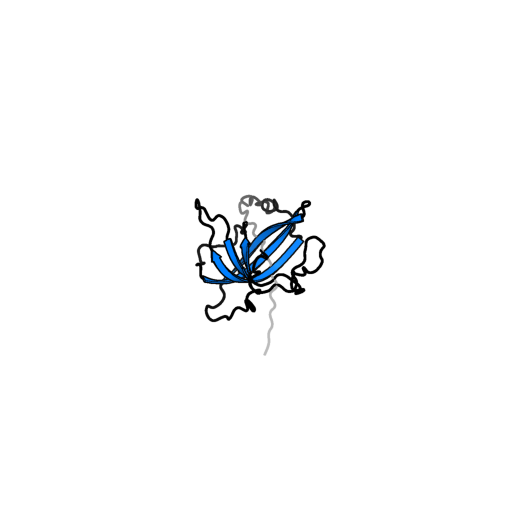RG A 1 113 ? -7.041 -6.126 1.918 1.00 98.62 113 ARG A C 1
ATOM 842 O O . ARG A 1 113 ? -8.121 -5.699 2.305 1.00 98.62 113 ARG A O 1
ATOM 849 N N . PHE A 1 114 ? -6.343 -5.532 0.970 1.00 98.75 114 PHE A N 1
ATOM 850 C CA . PHE A 1 114 ? -6.796 -4.312 0.327 1.00 98.75 114 PHE A CA 1
ATOM 851 C C . PHE A 1 114 ? -6.489 -4.360 -1.161 1.00 98.75 114 PHE A C 1
ATOM 853 O O . PHE A 1 114 ? -5.518 -4.990 -1.586 1.00 98.75 114 PHE A O 1
ATOM 860 N N . THR A 1 115 ? -7.329 -3.694 -1.940 1.00 98.62 115 THR A N 1
ATOM 861 C CA . THR A 1 115 ? -7.090 -3.438 -3.354 1.00 98.62 115 THR A CA 1
ATOM 862 C C . THR A 1 115 ? -6.711 -1.981 -3.510 1.00 98.62 115 THR A C 1
ATOM 864 O O . THR A 1 115 ? -7.382 -1.101 -2.967 1.00 98.62 115 THR A O 1
ATOM 867 N N . PHE A 1 116 ? -5.641 -1.726 -4.251 1.00 98.38 116 PHE A N 1
ATOM 868 C CA . PHE A 1 116 ? -5.301 -0.382 -4.678 1.00 98.38 116 PHE A CA 1
ATOM 869 C C . PHE A 1 116 ? -5.098 -0.324 -6.183 1.00 98.38 116 PHE A C 1
ATOM 871 O O . PHE A 1 116 ? -4.631 -1.274 -6.813 1.00 98.38 116 PHE A O 1
ATOM 878 N N . GLU A 1 117 ? -5.445 0.824 -6.734 1.00 97.69 117 GLU A N 1
ATOM 879 C CA . GLU A 1 117 ? -5.270 1.174 -8.128 1.00 97.69 117 GLU A CA 1
ATOM 880 C C . GLU A 1 117 ? -4.047 2.062 -8.302 1.00 97.69 117 GLU A C 1
ATOM 882 O O . GLU A 1 117 ? -3.702 2.864 -7.425 1.00 97.69 117 GLU A O 1
ATOM 887 N N . VAL A 1 118 ? -3.421 1.925 -9.464 1.00 97.12 118 VAL A N 1
ATOM 888 C CA . VAL A 1 118 ? -2.298 2.736 -9.915 1.00 97.12 118 VAL A CA 1
ATOM 889 C C . VAL A 1 118 ? -2.713 3.468 -11.171 1.00 97.12 118 VAL A C 1
ATOM 891 O O . VAL A 1 118 ? -3.236 2.855 -12.102 1.00 97.12 118 VAL A O 1
ATOM 894 N N . ARG A 1 119 ? -2.450 4.771 -11.186 1.00 95.44 119 ARG A N 1
ATOM 895 C CA . ARG A 1 119 ? -2.579 5.617 -12.370 1.00 95.44 119 ARG A CA 1
ATOM 896 C C . ARG A 1 119 ? -1.246 6.286 -12.647 1.00 95.44 119 ARG A C 1
ATOM 898 O O . ARG A 1 119 ? -0.701 6.966 -11.774 1.00 95.44 119 ARG A O 1
ATOM 905 N N . TRP A 1 120 ? -0.712 6.079 -13.838 1.00 94.75 120 TRP A N 1
ATOM 906 C CA . TRP A 1 120 ? 0.531 6.676 -14.293 1.00 94.75 120 TRP A CA 1
ATOM 907 C C . TRP A 1 120 ? 0.238 8.013 -14.954 1.00 94.75 120 TRP A C 1
ATOM 909 O O . TRP A 1 120 ? -0.566 8.133 -15.875 1.00 94.75 120 TRP A O 1
ATOM 919 N N . ARG A 1 121 ? 0.915 9.051 -14.481 1.00 91.88 121 ARG A N 1
ATOM 920 C CA . ARG A 1 121 ? 0.838 10.387 -15.060 1.00 91.88 121 ARG A CA 1
ATOM 921 C C . ARG A 1 121 ? 1.854 10.529 -16.188 1.00 91.88 121 ARG A C 1
ATOM 923 O O . ARG A 1 121 ? 2.881 9.854 -16.205 1.00 91.88 121 ARG A O 1
ATOM 930 N N . GLU A 1 122 ? 1.605 11.474 -17.094 1.00 90.00 122 GLU A N 1
ATOM 931 C CA . GLU A 1 122 ? 2.506 11.771 -18.222 1.00 90.00 122 GLU A CA 1
ATOM 932 C C . GLU A 1 122 ? 3.925 12.184 -17.779 1.00 90.00 122 GLU A C 1
ATOM 934 O O . GLU A 1 122 ? 4.884 12.010 -18.525 1.00 90.00 122 GLU A O 1
ATOM 939 N N . ASP A 1 123 ? 4.074 12.707 -16.556 1.00 90.62 123 ASP A N 1
ATOM 940 C CA . ASP A 1 123 ? 5.362 13.065 -15.945 1.00 90.62 123 ASP A CA 1
ATOM 941 C C . ASP A 1 123 ? 6.090 11.873 -15.287 1.00 90.62 123 ASP A C 1
ATOM 943 O O . ASP A 1 123 ? 7.161 12.045 -14.703 1.00 90.62 123 ASP A O 1
ATOM 947 N N . GLY A 1 124 ? 5.525 10.666 -15.387 1.00 87.38 124 GLY A N 1
ATOM 948 C CA . GLY A 1 124 ? 6.055 9.434 -14.808 1.00 87.38 124 GLY A CA 1
ATOM 949 C C . GLY A 1 124 ? 5.730 9.238 -13.326 1.00 87.38 124 GLY A C 1
ATOM 950 O O . GLY A 1 124 ? 6.130 8.221 -12.756 1.00 87.38 124 GLY A O 1
ATOM 951 N N . ALA A 1 125 ? 5.016 10.166 -12.681 1.00 91.38 125 ALA A N 1
ATOM 952 C CA . ALA A 1 125 ? 4.549 9.966 -11.315 1.00 91.38 125 ALA A CA 1
ATOM 953 C C . ALA A 1 125 ? 3.383 8.964 -11.272 1.00 91.38 125 ALA A C 1
ATOM 955 O O . ALA A 1 125 ? 2.555 8.919 -12.180 1.00 91.38 125 ALA A O 1
ATOM 956 N N . ALA A 1 126 ? 3.289 8.193 -10.189 1.00 93.75 126 ALA A N 1
ATOM 957 C CA . ALA A 1 126 ? 2.118 7.367 -9.911 1.00 93.75 126 ALA A CA 1
ATOM 958 C C . ALA A 1 126 ? 1.205 8.015 -8.875 1.00 93.75 126 ALA A C 1
ATOM 960 O O . ALA A 1 126 ? 1.660 8.560 -7.864 1.00 93.75 126 ALA A O 1
ATOM 961 N N . GLU A 1 127 ? -0.091 7.875 -9.111 1.00 94.56 127 GLU A N 1
ATOM 962 C CA . GLU A 1 127 ? -1.139 8.127 -8.140 1.00 94.56 127 GLU A CA 1
ATOM 963 C C . GLU A 1 127 ? -1.717 6.797 -7.642 1.00 94.56 127 GLU A C 1
ATOM 965 O O . GLU A 1 127 ? -1.991 5.890 -8.429 1.00 94.56 127 GLU A O 1
ATOM 970 N N . TRP A 1 128 ? -1.883 6.687 -6.321 1.00 95.44 128 TRP A N 1
ATOM 971 C CA . TRP A 1 128 ? -2.332 5.470 -5.643 1.00 95.44 128 TRP A CA 1
ATOM 972 C C . TRP A 1 128 ? -3.669 5.724 -4.952 1.00 95.44 128 TRP A C 1
ATOM 974 O O . TRP A 1 128 ? -3.760 6.633 -4.118 1.00 95.44 128 TRP A O 1
ATOM 984 N N . ARG A 1 129 ? -4.672 4.891 -5.240 1.00 95.62 129 ARG A N 1
ATOM 985 C CA . ARG A 1 129 ? -5.997 4.934 -4.597 1.00 95.62 129 ARG A CA 1
ATOM 986 C C . ARG A 1 129 ? -6.346 3.567 -4.032 1.00 95.62 129 ARG A C 1
ATOM 988 O O . ARG A 1 129 ? -6.342 2.595 -4.773 1.00 95.62 129 ARG A O 1
ATOM 995 N N . VAL A 1 130 ? -6.665 3.478 -2.743 1.00 97.69 130 VAL A N 1
ATOM 996 C CA . VAL A 1 130 ? -7.237 2.248 -2.162 1.00 97.69 130 VAL A CA 1
ATOM 997 C C . VAL A 1 130 ? -8.726 2.204 -2.482 1.00 97.69 130 VAL A C 1
ATOM 999 O O . VAL A 1 130 ? -9.432 3.135 -2.112 1.00 97.69 130 VAL A O 1
ATOM 1002 N N . THR A 1 131 ? -9.191 1.148 -3.150 1.00 97.00 131 THR A N 1
ATOM 1003 C CA . THR A 1 131 ? -10.589 0.996 -3.607 1.00 97.00 131 THR A CA 1
ATOM 1004 C C . THR A 1 131 ? -11.369 -0.081 -2.870 1.00 97.00 131 THR A C 1
ATOM 1006 O O . THR A 1 131 ? -12.593 -0.073 -2.878 1.00 97.00 131 THR A O 1
ATOM 1009 N N . ALA A 1 132 ? -10.683 -0.996 -2.192 1.00 97.75 132 ALA A N 1
ATOM 1010 C CA . ALA A 1 132 ? -11.321 -1.965 -1.313 1.00 97.75 132 ALA A CA 1
ATOM 1011 C C . ALA A 1 132 ? -10.405 -2.278 -0.137 1.00 97.75 132 ALA A C 1
ATOM 1013 O O . ALA A 1 132 ? -9.182 -2.313 -0.291 1.00 97.75 132 ALA A O 1
ATOM 1014 N N . MET A 1 133 ? -10.987 -2.550 1.026 1.00 98.25 133 MET A N 1
ATOM 1015 C CA . MET A 1 133 ? -10.249 -3.022 2.189 1.00 98.25 133 MET A CA 1
ATOM 1016 C C . MET A 1 133 ? -11.142 -3.905 3.051 1.00 98.25 133 MET A C 1
ATOM 1018 O O . MET A 1 133 ? -12.296 -3.568 3.306 1.00 98.25 133 MET A O 1
ATOM 1022 N N . GLU A 1 134 ? -10.590 -5.022 3.505 1.00 98.19 134 GLU A N 1
ATOM 1023 C CA . GLU A 1 134 ? -11.228 -5.938 4.441 1.00 98.19 134 GLU A CA 1
ATOM 1024 C C . GLU A 1 134 ? -10.243 -6.336 5.552 1.00 98.19 134 GLU A C 1
ATOM 1026 O O . GLU A 1 134 ? -9.033 -6.458 5.302 1.00 98.19 134 GLU A O 1
ATOM 1031 N N . PRO A 1 135 ? -10.729 -6.549 6.785 1.00 98.19 135 PRO A N 1
ATOM 1032 C CA . PRO A 1 135 ? -9.896 -7.045 7.867 1.00 98.19 135 PRO A CA 1
ATOM 1033 C C . PRO A 1 135 ? -9.483 -8.501 7.612 1.00 98.19 135 PRO A C 1
ATOM 1035 O O . PRO A 1 135 ? -10.225 -9.296 7.035 1.00 98.19 135 PRO A O 1
ATOM 1038 N N . LEU A 1 136 ? -8.292 -8.858 8.080 1.00 98.25 136 LEU A N 1
ATOM 1039 C CA . LEU A 1 136 ? -7.818 -10.236 8.180 1.00 98.25 136 LEU A CA 1
ATOM 1040 C C . LEU A 1 136 ? -7.803 -10.670 9.645 1.00 98.25 136 LEU A C 1
ATOM 1042 O O . LEU A 1 136 ? -7.664 -9.835 10.541 1.00 98.25 136 LEU A O 1
ATOM 1046 N N . ASP A 1 137 ? -7.874 -11.980 9.889 1.00 97.75 137 ASP A N 1
ATOM 1047 C CA . ASP A 1 137 ? -7.761 -12.505 11.248 1.00 97.75 137 ASP A CA 1
ATOM 1048 C C . ASP A 1 137 ? -6.413 -12.127 11.885 1.00 97.75 137 ASP A C 1
ATOM 1050 O O . ASP A 1 137 ? -5.358 -12.073 11.237 1.00 97.75 137 ASP A O 1
ATOM 1054 N N . ALA A 1 138 ? -6.438 -11.870 13.193 1.00 94.50 138 ALA A N 1
ATOM 1055 C CA . ALA A 1 138 ? -5.274 -11.388 13.931 1.00 94.50 138 ALA A CA 1
ATOM 1056 C C . ALA A 1 138 ? -4.106 -12.392 13.947 1.00 94.50 138 ALA A C 1
ATOM 1058 O O . ALA A 1 138 ? -2.950 -11.986 14.095 1.00 94.50 138 ALA A O 1
ATOM 1059 N N . ASP A 1 139 ? -4.370 -13.686 13.768 1.00 95.88 139 ASP A N 1
ATOM 1060 C CA . ASP A 1 139 ? -3.384 -14.767 13.717 1.00 95.88 139 ASP A CA 1
ATOM 1061 C C . ASP A 1 139 ? -2.791 -15.004 12.319 1.00 95.88 139 ASP A C 1
ATOM 1063 O O . ASP A 1 139 ? -1.775 -15.689 12.213 1.00 95.88 139 ASP A O 1
ATOM 1067 N N . VAL A 1 140 ? -3.327 -14.376 11.262 1.00 98.00 140 VAL A N 1
ATOM 1068 C CA . VAL A 1 140 ? -2.779 -14.497 9.898 1.00 98.00 140 VAL A CA 1
ATOM 1069 C C . VAL A 1 140 ? -1.333 -14.017 9.863 1.00 98.00 140 VAL A C 1
ATOM 1071 O O . VAL A 1 140 ? -1.050 -12.843 10.096 1.00 98.00 140 VAL A O 1
ATOM 1074 N N . GLU A 1 141 ? -0.392 -14.898 9.552 1.00 97.50 141 GLU A N 1
ATOM 1075 C CA . GLU A 1 141 ? 0.998 -14.497 9.353 1.00 97.50 141 GLU A CA 1
ATOM 1076 C C . GLU A 1 141 ? 1.140 -13.699 8.045 1.00 97.50 141 GLU A C 1
ATOM 1078 O O . GLU A 1 141 ? 0.603 -14.088 7.003 1.00 97.50 141 GLU A O 1
ATOM 1083 N N . LEU A 1 142 ? 1.837 -12.560 8.123 1.00 97.44 142 LEU A N 1
ATOM 1084 C CA . LEU A 1 142 ? 2.177 -11.730 6.967 1.00 97.44 142 LEU A CA 1
ATOM 1085 C C . LEU A 1 142 ? 3.650 -11.932 6.619 1.00 97.44 142 LEU A C 1
ATOM 1087 O O . LEU A 1 142 ? 4.506 -11.897 7.506 1.00 97.44 142 LEU A O 1
ATOM 1091 N N . ASP A 1 143 ? 3.935 -12.088 5.332 1.00 96.25 143 ASP A N 1
ATOM 1092 C CA . ASP A 1 143 ? 5.284 -12.217 4.798 1.00 96.25 143 ASP A CA 1
ATOM 1093 C C . ASP A 1 143 ? 5.789 -10.859 4.300 1.00 96.25 143 ASP A C 1
ATOM 1095 O O . ASP A 1 143 ? 5.543 -10.427 3.170 1.00 96.25 143 ASP A O 1
ATOM 1099 N N . PHE A 1 144 ? 6.517 -10.171 5.174 1.00 94.44 144 PHE A N 1
ATOM 1100 C CA . PHE A 1 144 ? 7.206 -8.929 4.828 1.00 94.44 144 PHE A CA 1
ATOM 1101 C C . PHE A 1 144 ? 8.607 -9.166 4.237 1.00 94.44 144 PHE A C 1
ATOM 1103 O O . PHE A 1 144 ? 9.349 -8.212 3.998 1.00 94.44 144 PHE A O 1
ATOM 1110 N N . GLY A 1 145 ? 8.990 -10.426 4.008 1.00 86.31 145 GLY A N 1
ATOM 1111 C CA . GLY A 1 145 ? 10.332 -10.812 3.597 1.00 86.31 145 GLY A CA 1
ATOM 1112 C C . GLY A 1 145 ? 11.419 -10.429 4.609 1.00 86.31 145 GLY A C 1
ATOM 1113 O O . GLY A 1 145 ? 11.168 -9.938 5.713 1.00 86.31 145 GLY A O 1
ATOM 1114 N N . ALA A 1 146 ? 12.676 -10.649 4.219 1.00 68.69 146 ALA A N 1
ATOM 1115 C CA . ALA A 1 146 ? 13.803 -10.063 4.934 1.00 68.69 146 ALA A CA 1
ATOM 1116 C C . ALA A 1 146 ? 13.806 -8.540 4.700 1.00 68.69 146 ALA A C 1
ATOM 1118 O O . ALA A 1 146 ? 13.588 -8.115 3.560 1.00 68.69 146 ALA A O 1
ATOM 1119 N N . PRO A 1 147 ? 14.084 -7.709 5.727 1.00 59.72 147 PRO A N 1
ATOM 1120 C CA . PRO A 1 147 ? 14.269 -6.281 5.511 1.00 59.72 147 PRO A CA 1
ATOM 1121 C C . PRO A 1 147 ? 15.323 -6.089 4.421 1.00 59.72 147 PRO A C 1
ATOM 1123 O O . PRO A 1 147 ? 16.359 -6.763 4.439 1.00 59.72 147 PRO A O 1
ATOM 1126 N N . ALA A 1 148 ? 15.063 -5.188 3.467 1.00 56.84 148 ALA A N 1
ATOM 1127 C CA . ALA A 1 148 ? 16.092 -4.789 2.517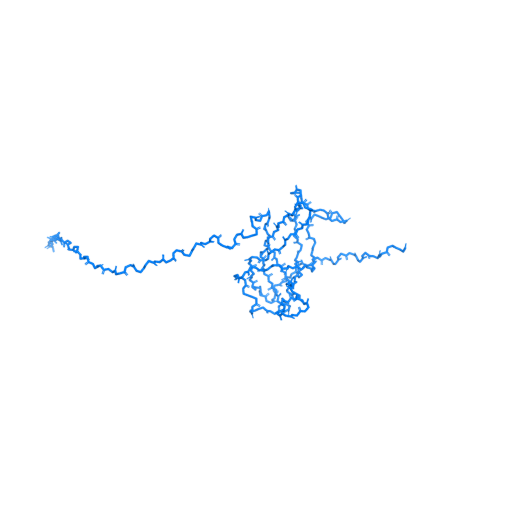 1.00 56.84 148 ALA A CA 1
ATOM 1128 C C . ALA A 1 148 ? 17.363 -4.440 3.317 1.00 56.84 148 ALA A C 1
ATOM 1130 O O . ALA A 1 148 ? 17.244 -3.770 4.353 1.00 56.84 148 ALA A O 1
ATOM 1131 N N . PRO A 1 149 ? 18.557 -4.920 2.912 1.00 56.44 149 PRO A N 1
ATOM 1132 C CA . PRO A 1 149 ? 19.783 -4.564 3.610 1.00 56.44 149 PRO A CA 1
ATOM 1133 C C . PRO A 1 149 ? 19.837 -3.042 3.713 1.00 56.44 149 PRO A C 1
ATOM 1135 O O . PRO A 1 149 ? 19.571 -2.350 2.728 1.00 56.44 149 PRO A O 1
ATOM 1138 N N . ALA A 1 150 ? 20.103 -2.526 4.915 1.00 56.16 150 ALA A N 1
ATOM 1139 C CA . ALA A 1 150 ? 20.197 -1.092 5.129 1.00 56.16 150 ALA A CA 1
ATOM 1140 C C . ALA A 1 150 ? 21.199 -0.529 4.115 1.00 56.16 150 ALA A C 1
ATOM 1142 O O . ALA A 1 150 ? 22.362 -0.936 4.102 1.00 56.16 150 ALA A O 1
ATOM 1143 N N . VAL A 1 151 ? 20.738 0.364 3.237 1.00 57.62 151 VAL A N 1
ATOM 1144 C CA . VAL A 1 151 ? 21.633 1.103 2.351 1.00 57.62 151 VAL A CA 1
ATOM 1145 C C . VAL A 1 151 ? 22.420 2.034 3.261 1.00 57.62 151 VAL A C 1
ATOM 1147 O O . VAL A 1 151 ? 21.922 3.083 3.666 1.00 57.62 151 VAL A O 1
ATOM 1150 N N . THR A 1 152 ? 23.617 1.618 3.667 1.00 53.47 152 THR A N 1
ATOM 1151 C CA . THR A 1 152 ? 24.570 2.529 4.295 1.00 53.47 152 THR A CA 1
ATOM 1152 C C . THR A 1 152 ? 24.903 3.568 3.226 1.00 53.47 152 THR A C 1
ATOM 1154 O O . THR A 1 152 ? 25.410 3.164 2.178 1.00 53.47 152 THR A O 1
ATOM 1157 N N . PRO A 1 153 ? 24.579 4.862 3.406 1.00 56.19 153 PRO A N 1
ATOM 1158 C CA . PRO A 1 153 ? 25.002 5.867 2.441 1.00 56.19 153 PRO A CA 1
ATOM 1159 C C . PRO A 1 153 ? 26.529 5.794 2.338 1.00 56.19 153 PRO A C 1
ATOM 1161 O O . PRO A 1 153 ? 27.210 5.848 3.366 1.00 56.19 153 PRO A O 1
ATOM 1164 N N . GLU A 1 154 ? 27.062 5.590 1.130 1.00 53.53 154 GLU 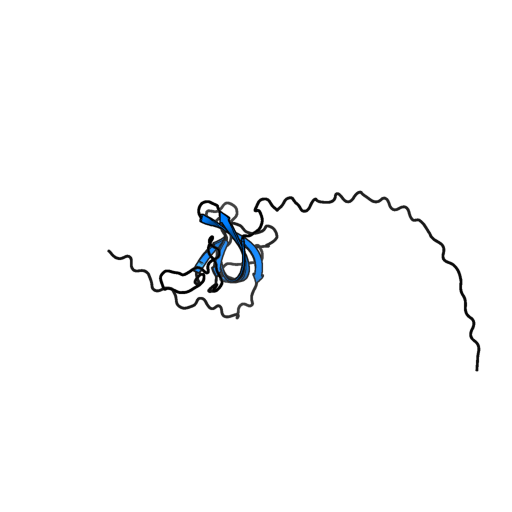A N 1
ATOM 1165 C CA . GLU A 1 154 ? 28.504 5.728 0.915 1.00 53.53 154 GLU A CA 1
ATOM 1166 C C . GLU A 1 154 ? 28.910 7.173 1.273 1.00 53.53 154 GLU A C 1
ATOM 1168 O O . GLU A 1 154 ? 28.158 8.100 0.947 1.00 53.53 154 GLU A O 1
ATOM 1173 N N . PRO A 1 155 ? 30.017 7.365 2.016 1.00 63.97 155 PRO A N 1
ATOM 1174 C CA . PRO A 1 155 ? 30.463 8.680 2.477 1.00 63.97 155 PRO A CA 1
ATOM 1175 C C . PRO A 1 155 ? 30.922 9.607 1.345 1.00 63.97 155 PRO A C 1
ATOM 1177 O O . PRO A 1 155 ? 31.435 9.104 0.320 1.00 63.97 155 PRO A O 1
#